Protein AF-A0A2V5TV86-F1 (afdb_monomer_lite)

Secondary structure (DSSP, 8-state):
--HHHHHHHHHHHHHHHHHHHHHHHHHHHHHHHHHTSSPPPHHHHHHHHHHHHHHHHT--HHHHHHHHHHHHHHHHHHHHHHHHHHHHHHHHHHHHHHHHHHHS-HHHHHHHHHHHHHHHHHHHHHSSPPGGGG---TTPPPPP----

Structure (mmCIF, N/CA/C/O backbone):
data_AF-A0A2V5TV86-F1
#
_entry.id   AF-A0A2V5TV86-F1
#
loop_
_atom_site.group_PDB
_atom_site.id
_atom_site.type_symbol
_atom_site.label_atom_id
_atom_site.label_alt_id
_atom_site.label_comp_id
_atom_site.label_asym_id
_atom_site.label_entity_id
_atom_site.label_seq_id
_atom_site.pdbx_PDB_ins_code
_atom_site.Cartn_x
_atom_site.Cartn_y
_atom_site.Cartn_z
_atom_site.occupancy
_atom_site.B_iso_or_equiv
_atom_site.auth_seq_id
_atom_site.auth_comp_id
_atom_site.auth_asym_id
_atom_site.auth_atom_id
_atom_site.pdbx_PDB_model_num
ATOM 1 N N . MET A 1 1 ? 22.898 -23.660 46.085 1.00 46.25 1 MET A N 1
ATOM 2 C CA . MET A 1 1 ? 23.406 -23.164 44.784 1.00 46.25 1 MET A CA 1
ATOM 3 C C . MET A 1 1 ? 23.091 -21.678 44.673 1.00 46.25 1 MET A C 1
ATOM 5 O O . MET A 1 1 ? 22.026 -21.252 45.096 1.00 46.25 1 MET A O 1
ATOM 9 N N . SER A 1 2 ? 24.067 -20.891 44.236 1.00 52.16 2 SER A N 1
ATOM 10 C CA . SER A 1 2 ? 24.188 -19.434 44.374 1.00 52.16 2 SER A CA 1
ATOM 11 C C . SER A 1 2 ? 23.027 -18.624 43.766 1.00 52.16 2 SER A C 1
ATOM 13 O O . SER A 1 2 ? 23.014 -18.313 42.580 1.00 52.16 2 SER A O 1
ATOM 15 N N . HIS A 1 3 ? 22.082 -18.165 44.595 1.00 52.31 3 HIS A N 1
ATOM 16 C CA . HIS A 1 3 ? 21.039 -17.208 44.175 1.00 52.31 3 HIS A CA 1
ATOM 17 C C . HIS A 1 3 ? 21.614 -15.875 43.645 1.00 52.31 3 HIS A C 1
ATOM 19 O O . HIS A 1 3 ? 20.956 -15.176 42.875 1.00 52.31 3 HIS A O 1
ATOM 25 N N . LEU A 1 4 ? 22.871 -15.555 43.983 1.00 56.72 4 LEU A N 1
ATOM 26 C CA . LEU A 1 4 ? 23.577 -14.374 43.481 1.00 56.72 4 LEU A CA 1
ATOM 27 C C . LEU A 1 4 ? 23.961 -14.446 41.990 1.00 56.72 4 LEU A C 1
ATOM 29 O O . LEU A 1 4 ? 24.151 -13.394 41.384 1.00 56.72 4 LEU A O 1
ATOM 33 N N . THR A 1 5 ? 24.084 -15.630 41.379 1.00 71.00 5 THR A N 1
ATOM 34 C CA . THR A 1 5 ? 24.484 -15.750 39.961 1.00 71.00 5 THR A CA 1
ATOM 35 C C . THR A 1 5 ? 23.278 -15.757 39.025 1.00 71.00 5 THR A C 1
ATOM 37 O O . THR A 1 5 ? 23.303 -15.081 38.000 1.00 71.00 5 THR A O 1
ATOM 40 N N . LYS A 1 6 ? 22.179 -16.424 39.402 1.00 70.69 6 LYS A N 1
ATOM 41 C CA . LYS A 1 6 ? 20.956 -16.508 38.582 1.00 70.69 6 LYS A CA 1
ATOM 42 C C . LYS A 1 6 ? 20.279 -15.144 38.393 1.00 70.69 6 LYS A C 1
ATOM 44 O O . LYS A 1 6 ? 19.940 -14.786 37.270 1.00 70.69 6 LYS A O 1
ATOM 49 N N . ASN A 1 7 ? 20.154 -14.351 39.461 1.00 76.44 7 ASN A N 1
ATOM 50 C CA . ASN A 1 7 ? 19.524 -13.028 39.385 1.00 76.44 7 ASN A CA 1
ATOM 51 C C . ASN A 1 7 ? 20.362 -12.041 38.561 1.00 76.44 7 ASN A C 1
ATOM 53 O O . ASN A 1 7 ? 19.810 -11.272 37.781 1.00 76.44 7 ASN A O 1
ATOM 57 N N . LYS A 1 8 ? 21.696 -12.106 38.663 1.00 77.06 8 LYS A N 1
ATOM 58 C CA . LYS A 1 8 ? 22.597 -11.293 37.833 1.00 77.06 8 LYS A CA 1
ATOM 59 C C . LYS A 1 8 ? 22.493 -11.658 36.353 1.00 77.06 8 LYS A C 1
ATOM 61 O O . LYS A 1 8 ? 22.387 -10.764 35.525 1.00 77.06 8 LYS A O 1
ATOM 66 N N . ILE A 1 9 ? 22.452 -12.951 36.020 1.00 85.25 9 ILE A N 1
ATOM 67 C CA . ILE A 1 9 ? 22.293 -13.416 34.631 1.00 85.25 9 ILE A CA 1
ATOM 68 C C . ILE A 1 9 ? 20.966 -12.932 34.032 1.00 85.25 9 ILE A C 1
ATOM 70 O O . ILE A 1 9 ? 20.954 -12.445 32.904 1.00 85.25 9 ILE A O 1
ATOM 74 N N . ILE A 1 10 ? 19.866 -13.003 34.789 1.00 86.69 10 ILE A N 1
ATOM 75 C CA . ILE A 1 10 ? 18.555 -12.506 34.339 1.00 86.69 10 ILE A CA 1
ATOM 76 C C . ILE A 1 10 ? 18.608 -10.996 34.066 1.00 86.69 10 ILE A C 1
ATOM 78 O O . ILE A 1 10 ? 18.094 -10.546 33.045 1.00 86.69 10 ILE A O 1
ATOM 82 N N . VAL A 1 11 ? 19.274 -10.220 34.927 1.00 88.81 11 VAL A N 1
ATOM 83 C CA . VAL A 1 11 ? 19.442 -8.771 34.728 1.00 88.81 11 VAL A CA 1
ATOM 84 C C . VAL A 1 11 ? 20.282 -8.466 33.485 1.00 88.81 11 VAL A C 1
ATOM 86 O O . VAL A 1 11 ? 19.896 -7.605 32.698 1.00 88.81 11 VAL A O 1
ATOM 89 N N . TYR A 1 12 ? 21.385 -9.185 33.253 1.00 88.88 12 TYR A N 1
ATOM 90 C CA . TYR A 1 12 ? 22.205 -8.984 32.053 1.00 88.88 12 TYR A CA 1
ATOM 91 C C . TYR A 1 12 ? 21.463 -9.363 30.766 1.00 88.88 12 TYR A C 1
ATOM 93 O O . TYR A 1 12 ? 21.537 -8.625 29.786 1.00 88.88 12 TYR A O 1
ATOM 101 N N . LEU A 1 13 ? 20.699 -10.459 30.768 1.00 87.69 13 LEU A N 1
ATOM 102 C CA . LEU A 1 13 ? 19.866 -10.843 29.625 1.00 87.69 13 LEU A CA 1
ATOM 103 C C . LEU A 1 13 ? 18.777 -9.805 29.347 1.00 87.69 13 LEU A C 1
ATOM 105 O O . LEU A 1 13 ? 18.601 -9.408 28.198 1.00 87.69 13 LEU A O 1
ATOM 109 N N . ALA A 1 14 ? 18.094 -9.320 30.387 1.00 88.25 14 ALA A N 1
ATOM 110 C CA . ALA A 1 14 ? 17.097 -8.263 30.250 1.00 88.25 14 ALA A CA 1
ATOM 111 C C . ALA A 1 14 ? 17.716 -6.967 29.701 1.00 88.25 14 ALA A C 1
ATOM 113 O O . ALA A 1 14 ? 17.129 -6.333 28.828 1.00 88.25 14 ALA A O 1
ATOM 114 N N . ALA A 1 15 ? 18.920 -6.604 30.150 1.00 88.94 15 ALA A N 1
ATOM 115 C CA . ALA A 1 15 ? 19.633 -5.428 29.663 1.00 88.94 15 ALA A CA 1
ATOM 116 C C . ALA A 1 15 ? 20.028 -5.557 28.182 1.00 88.94 15 ALA A C 1
ATOM 118 O O . ALA A 1 15 ? 19.778 -4.639 27.405 1.00 88.94 15 ALA A O 1
ATOM 119 N N . ILE A 1 16 ? 20.578 -6.702 27.762 1.00 88.50 16 ILE A N 1
ATOM 120 C CA . ILE A 1 16 ? 20.926 -6.953 26.353 1.00 88.50 16 ILE A CA 1
ATOM 121 C C . ILE A 1 16 ? 19.668 -6.944 25.478 1.00 88.50 16 ILE A C 1
ATOM 123 O O . ILE A 1 16 ? 19.686 -6.376 24.389 1.00 88.50 16 ILE A O 1
ATOM 127 N N . PHE A 1 17 ? 18.562 -7.520 25.957 1.00 87.62 17 PHE A N 1
ATOM 128 C CA . PHE A 1 17 ? 17.296 -7.537 25.224 1.00 87.62 17 PHE A CA 1
ATOM 129 C C . PHE A 1 17 ? 16.668 -6.143 25.114 1.00 87.62 17 PHE A C 1
ATOM 131 O O . PHE A 1 17 ? 16.130 -5.797 24.068 1.00 87.62 17 PHE A O 1
ATOM 138 N N . LEU A 1 18 ? 16.776 -5.317 26.159 1.00 89.94 18 LEU A N 1
ATOM 139 C CA . LEU A 1 18 ? 16.334 -3.922 26.129 1.00 89.94 18 LEU A CA 1
ATOM 140 C C . LEU A 1 18 ? 17.163 -3.097 25.146 1.00 89.94 18 LEU A C 1
ATOM 142 O O . LEU A 1 18 ? 16.595 -2.390 24.320 1.00 89.94 18 LEU A O 1
ATOM 146 N N . VAL A 1 19 ? 18.491 -3.219 25.186 1.00 86.56 19 VAL A N 1
ATOM 147 C CA . VAL A 1 19 ? 19.375 -2.503 24.257 1.00 86.56 19 VAL A CA 1
ATOM 148 C C . VAL A 1 19 ? 19.139 -2.980 22.822 1.00 86.56 19 VAL A C 1
ATOM 150 O O . VAL A 1 19 ? 18.874 -2.162 21.946 1.00 86.56 19 VAL A O 1
ATOM 153 N N . GLY A 1 20 ? 19.132 -4.293 22.582 1.00 77.25 20 GLY A N 1
ATOM 154 C CA . GLY A 1 20 ? 18.862 -4.872 21.264 1.00 77.25 20 GLY A CA 1
ATOM 155 C C . GLY A 1 20 ? 17.461 -4.545 20.739 1.00 77.25 20 GLY A C 1
ATOM 156 O O . GLY A 1 20 ? 17.305 -4.243 19.557 1.00 77.25 20 GLY A O 1
ATOM 157 N N . GLY A 1 21 ? 16.449 -4.532 21.610 1.00 81.38 21 GLY A N 1
ATOM 158 C CA . GLY A 1 21 ? 15.076 -4.161 21.275 1.00 81.38 21 GLY A CA 1
ATOM 159 C C . GLY A 1 21 ? 14.934 -2.687 20.904 1.00 81.38 21 GLY A C 1
ATOM 160 O O . GLY A 1 21 ? 14.287 -2.373 19.909 1.00 81.38 21 GLY A O 1
ATOM 161 N N . VAL A 1 22 ? 15.587 -1.780 21.639 1.00 81.19 22 VAL A N 1
ATOM 162 C CA . VAL A 1 22 ? 15.598 -0.343 21.320 1.00 81.19 22 VAL A CA 1
ATOM 163 C C . VAL A 1 22 ? 16.356 -0.085 20.017 1.00 81.19 22 VAL A C 1
ATOM 165 O O . VAL A 1 22 ? 15.843 0.618 19.150 1.00 81.19 22 VAL A O 1
ATOM 168 N N . THR A 1 23 ? 17.527 -0.694 19.817 1.00 77.50 23 THR A N 1
ATOM 169 C CA . THR A 1 23 ? 18.299 -0.545 18.573 1.00 77.50 23 THR A CA 1
ATOM 170 C C . THR A 1 23 ? 17.550 -1.116 17.366 1.00 77.50 23 THR A C 1
ATOM 172 O O . THR A 1 23 ? 17.473 -0.461 16.326 1.00 77.50 23 THR A O 1
ATOM 175 N N . GLY A 1 24 ? 16.937 -2.295 17.506 1.00 68.88 24 GLY A N 1
ATOM 176 C CA . GLY A 1 24 ? 16.114 -2.904 16.461 1.00 68.88 24 GLY A CA 1
ATOM 177 C C . GLY A 1 24 ? 14.861 -2.086 16.138 1.00 68.88 24 GLY A C 1
ATOM 178 O O . GLY A 1 24 ? 14.538 -1.899 14.967 1.00 68.88 24 GLY A O 1
ATOM 179 N N . ALA A 1 25 ? 14.186 -1.537 17.153 1.00 73.12 25 ALA A N 1
ATOM 180 C CA . ALA A 1 25 ? 13.0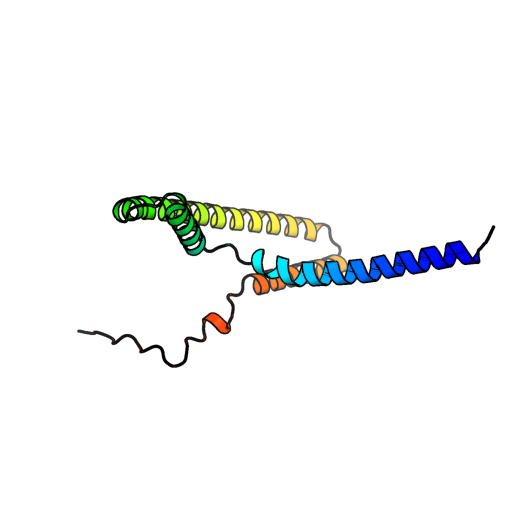11 -0.689 16.965 1.00 73.12 25 ALA A CA 1
ATOM 181 C C . ALA A 1 25 ? 13.359 0.640 16.280 1.00 73.12 25 ALA A C 1
ATOM 183 O O . ALA A 1 25 ? 12.643 1.057 15.374 1.00 73.12 25 ALA A O 1
ATOM 184 N N . VAL A 1 26 ? 14.465 1.286 16.661 1.00 71.50 26 VAL A N 1
ATOM 185 C CA . VAL A 1 26 ? 14.903 2.552 16.053 1.00 71.50 26 VAL A CA 1
ATOM 186 C C . VAL A 1 26 ? 15.280 2.352 14.585 1.00 71.50 26 VAL A C 1
ATOM 188 O O . VAL A 1 26 ? 14.785 3.089 13.737 1.00 71.50 26 VAL A O 1
ATOM 191 N N . LEU A 1 27 ? 16.084 1.334 14.262 1.00 61.31 27 LEU A N 1
ATOM 192 C CA . LEU A 1 27 ? 16.486 1.053 12.877 1.00 61.31 27 LEU A CA 1
ATOM 193 C C . LEU A 1 27 ? 15.314 0.557 12.014 1.00 61.31 27 LEU A C 1
ATOM 195 O O . LEU A 1 27 ? 15.180 0.953 10.856 1.00 61.31 27 LEU A O 1
ATOM 199 N N . GLY A 1 28 ? 14.425 -0.267 12.577 1.00 55.09 28 GLY A N 1
ATOM 200 C CA . GLY A 1 28 ? 13.219 -0.728 11.887 1.00 55.09 28 GLY A CA 1
ATOM 201 C C . GLY A 1 28 ? 12.215 0.398 11.614 1.00 55.09 28 GLY A C 1
ATOM 202 O O . GLY A 1 28 ? 11.583 0.422 10.558 1.00 55.09 28 GLY A O 1
ATOM 203 N N . TRP A 1 29 ? 12.092 1.364 12.530 1.00 58.25 29 TRP A N 1
ATOM 204 C CA . TRP A 1 29 ? 11.156 2.485 12.405 1.00 58.25 29 TRP A CA 1
ATOM 205 C C . TRP A 1 29 ? 11.639 3.581 11.451 1.00 58.25 29 TRP A C 1
ATOM 207 O O . TRP A 1 29 ? 10.805 4.247 10.841 1.00 58.25 29 TRP A O 1
ATOM 217 N N . THR A 1 30 ? 12.949 3.787 11.301 1.00 57.88 30 THR A N 1
ATOM 218 C CA . THR A 1 30 ? 13.490 4.831 10.413 1.00 57.88 30 THR A CA 1
ATOM 219 C C . THR A 1 30 ? 13.639 4.365 8.963 1.00 57.88 30 THR A C 1
ATOM 221 O O . THR A 1 30 ? 13.445 5.175 8.064 1.00 57.88 30 THR A O 1
ATOM 224 N N . GLY A 1 31 ? 13.909 3.077 8.706 1.00 48.97 31 GLY A N 1
ATOM 225 C CA . GLY A 1 31 ? 14.163 2.567 7.348 1.00 48.97 31 GLY A CA 1
ATOM 226 C C . GLY A 1 31 ? 12.956 1.979 6.599 1.00 48.97 31 GLY A C 1
ATOM 227 O O . GLY A 1 31 ? 12.852 2.131 5.384 1.00 48.97 31 GLY A O 1
ATOM 228 N N . ALA A 1 32 ? 12.023 1.307 7.285 1.00 49.34 32 ALA A N 1
ATOM 229 C CA . ALA A 1 32 ? 10.911 0.599 6.621 1.00 49.34 32 ALA A CA 1
ATOM 230 C C . ALA A 1 32 ? 9.656 1.466 6.409 1.00 49.34 32 ALA A C 1
ATOM 232 O O . ALA A 1 32 ? 8.807 1.178 5.567 1.00 49.34 32 ALA A O 1
ATOM 233 N N . LYS A 1 33 ? 9.565 2.542 7.187 1.00 51.19 33 LYS A N 1
ATOM 234 C CA . LYS A 1 33 ? 8.471 3.513 7.255 1.00 51.19 33 LYS A CA 1
ATOM 235 C C . LYS A 1 33 ? 8.280 4.195 5.890 1.00 51.19 33 LYS A C 1
ATOM 237 O O . LYS A 1 33 ? 7.227 4.086 5.284 1.00 51.19 33 LYS A O 1
ATOM 242 N N . GLU A 1 34 ? 9.317 4.780 5.307 1.00 49.62 34 GLU A N 1
ATOM 243 C CA . GLU A 1 34 ? 9.155 5.625 4.113 1.00 49.62 34 GLU A CA 1
ATOM 244 C C . GLU A 1 34 ? 8.979 4.845 2.793 1.00 49.62 34 GLU A C 1
ATOM 246 O O . GLU A 1 34 ? 8.263 5.281 1.891 1.00 49.62 34 GLU A O 1
ATOM 251 N N . ARG A 1 35 ? 9.564 3.644 2.679 1.00 44.75 35 ARG A N 1
ATOM 252 C CA . ARG A 1 35 ? 9.548 2.857 1.429 1.00 44.75 35 ARG A CA 1
ATOM 253 C C . ARG A 1 35 ? 8.256 2.063 1.209 1.00 44.75 35 ARG A C 1
ATOM 255 O O . ARG A 1 35 ? 7.970 1.684 0.077 1.00 44.75 35 ARG A O 1
ATOM 262 N N . TRP A 1 36 ? 7.479 1.803 2.259 1.00 43.28 36 TRP A N 1
ATOM 263 C CA . TRP A 1 36 ? 6.240 1.017 2.177 1.00 43.28 36 TRP A CA 1
ATOM 264 C C . TRP A 1 36 ? 4.975 1.846 1.940 1.00 43.28 36 TRP A C 1
ATOM 266 O O . TRP A 1 36 ? 3.904 1.263 1.773 1.00 43.28 36 TRP A O 1
ATOM 276 N N . TRP A 1 37 ? 5.053 3.179 1.963 1.00 46.84 37 TRP A N 1
ATOM 277 C CA . TRP A 1 37 ? 3.854 4.014 2.148 1.00 46.84 37 TRP A CA 1
ATOM 278 C C . TRP A 1 37 ? 3.454 4.909 0.995 1.00 46.84 37 TRP A C 1
ATOM 280 O O . TRP A 1 37 ? 2.420 5.565 1.084 1.00 46.84 37 TRP A O 1
ATOM 290 N N . HIS A 1 38 ? 4.178 4.849 -0.115 1.00 50.50 38 HIS A N 1
ATOM 291 C CA . HIS A 1 38 ? 3.685 5.388 -1.369 1.00 50.50 38 HIS A CA 1
ATOM 292 C C . HIS A 1 38 ? 3.437 4.230 -2.333 1.00 50.50 38 HIS A C 1
ATOM 294 O O . HIS A 1 38 ? 4.383 3.491 -2.622 1.00 50.50 38 HIS A O 1
ATOM 300 N N . PRO A 1 39 ? 2.194 4.030 -2.825 1.00 55.28 39 PRO A N 1
ATOM 301 C CA . PRO A 1 39 ? 2.007 3.199 -4.001 1.00 55.28 39 PRO A CA 1
ATOM 302 C C . PRO A 1 39 ? 2.887 3.823 -5.089 1.00 55.28 39 PRO A C 1
ATOM 304 O O . PRO A 1 39 ? 2.789 5.031 -5.322 1.00 55.28 39 PRO A O 1
ATOM 307 N N . PRO A 1 40 ? 3.828 3.065 -5.665 1.00 57.62 40 PRO A N 1
ATOM 308 C CA . PRO A 1 40 ? 4.717 3.628 -6.660 1.00 57.62 40 PRO A CA 1
ATOM 309 C C . PRO A 1 40 ? 3.860 4.112 -7.834 1.00 57.62 40 PRO A C 1
ATOM 311 O O . PRO A 1 40 ? 3.072 3.343 -8.382 1.00 57.62 40 PRO A O 1
ATOM 314 N N . ASP A 1 41 ? 3.968 5.398 -8.173 1.00 66.62 41 ASP A N 1
ATOM 315 C CA . ASP A 1 41 ? 3.259 5.974 -9.314 1.00 66.62 41 ASP A CA 1
ATOM 316 C C . ASP A 1 41 ? 3.671 5.200 -10.577 1.00 66.62 41 ASP A C 1
ATOM 318 O O . ASP A 1 41 ? 4.845 4.864 -10.771 1.00 66.62 41 ASP A O 1
ATOM 322 N N . GLY A 1 42 ? 2.697 4.859 -11.425 1.00 64.75 42 GLY A N 1
ATOM 323 C CA . GLY A 1 42 ? 2.915 4.063 -12.633 1.00 64.75 42 GLY A CA 1
ATOM 324 C C . GLY A 1 42 ? 4.003 4.652 -13.538 1.00 64.75 42 GLY A C 1
ATOM 325 O O . GLY A 1 42 ? 4.741 3.897 -14.178 1.00 64.75 42 GLY A O 1
ATOM 326 N N . LYS A 1 43 ? 4.177 5.983 -13.527 1.00 66.75 43 LYS A N 1
ATOM 327 C CA . LYS A 1 43 ? 5.299 6.661 -14.198 1.00 66.75 43 LYS A CA 1
ATOM 328 C C . LYS A 1 43 ? 6.644 6.341 -13.547 1.00 66.75 43 LYS A C 1
ATOM 330 O O . LYS A 1 43 ? 7.580 5.974 -14.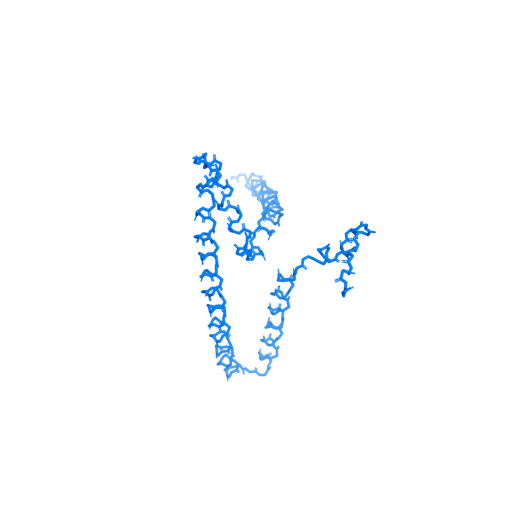249 1.00 66.75 43 LYS A O 1
ATOM 335 N N . THR A 1 44 ? 6.732 6.382 -12.219 1.00 70.69 44 THR A N 1
ATOM 336 C CA . THR A 1 44 ? 7.959 6.048 -11.480 1.00 70.69 44 THR A CA 1
ATOM 337 C C . THR A 1 44 ? 8.343 4.575 -11.645 1.00 70.69 44 THR A C 1
ATOM 339 O O . THR A 1 44 ? 9.528 4.256 -11.736 1.00 70.69 44 THR A O 1
ATOM 342 N N . ILE A 1 45 ? 7.358 3.670 -11.741 1.00 71.94 45 ILE A N 1
ATOM 343 C CA . ILE A 1 45 ? 7.591 2.252 -12.063 1.00 71.94 45 ILE A CA 1
ATOM 344 C C . ILE A 1 45 ? 8.141 2.113 -13.485 1.00 71.94 45 ILE A C 1
ATOM 346 O O . ILE A 1 45 ? 9.135 1.414 -13.679 1.00 71.94 45 ILE A O 1
ATOM 350 N N . CYS A 1 46 ? 7.529 2.779 -14.471 1.00 76.75 46 CYS A N 1
ATOM 351 C CA . CYS A 1 46 ? 8.014 2.766 -15.853 1.00 76.75 46 CYS A CA 1
ATOM 352 C C . CYS A 1 46 ? 9.446 3.274 -15.958 1.00 76.75 46 CYS A C 1
ATOM 354 O O . CYS A 1 46 ? 10.272 2.623 -16.590 1.00 76.75 46 CYS A O 1
ATOM 356 N N . ASP A 1 47 ? 9.747 4.405 -15.323 1.00 80.00 47 ASP A N 1
ATOM 357 C CA . ASP A 1 47 ? 11.075 5.007 -15.364 1.00 80.00 47 ASP A CA 1
ATOM 358 C C . ASP A 1 47 ? 12.120 4.110 -14.697 1.00 80.00 47 ASP A C 1
ATOM 360 O O . ASP A 1 47 ? 13.207 3.924 -15.246 1.00 80.00 47 ASP A O 1
ATOM 364 N N . HIS A 1 48 ? 11.784 3.485 -13.565 1.00 83.38 48 HIS A N 1
ATOM 365 C CA . HIS A 1 48 ? 12.683 2.560 -12.880 1.00 83.38 48 HIS A CA 1
ATOM 366 C C . HIS A 1 48 ? 12.944 1.291 -13.702 1.00 83.38 48 HIS A C 1
ATOM 368 O O . HIS A 1 48 ? 14.090 0.864 -13.847 1.00 83.38 48 HIS A O 1
ATOM 374 N N . VAL A 1 49 ? 11.894 0.705 -14.286 1.00 84.69 49 VAL A N 1
ATOM 375 C CA . VAL A 1 49 ? 12.013 -0.479 -15.149 1.00 84.69 49 VAL A CA 1
ATOM 376 C C . VAL A 1 49 ? 12.787 -0.140 -16.421 1.00 84.69 49 VAL A C 1
ATOM 378 O O . VAL A 1 49 ? 13.687 -0.889 -16.791 1.00 84.69 49 VAL A O 1
ATOM 381 N N . ARG A 1 50 ? 12.507 1.004 -17.058 1.00 84.62 50 ARG A N 1
ATOM 382 C CA . ARG A 1 50 ? 13.245 1.476 -18.236 1.00 84.62 50 ARG A CA 1
ATOM 383 C C . ARG A 1 50 ? 14.719 1.667 -17.917 1.00 84.62 50 ARG A C 1
ATOM 385 O O . ARG A 1 50 ? 15.554 1.152 -18.650 1.00 84.62 50 ARG A O 1
ATOM 392 N N . HIS A 1 51 ? 15.033 2.376 -16.831 1.00 85.62 51 HIS A N 1
ATOM 393 C CA . HIS A 1 51 ? 16.411 2.624 -16.415 1.00 85.62 51 HIS A CA 1
ATOM 394 C C . HIS A 1 51 ? 17.161 1.310 -16.203 1.00 85.62 51 HIS A C 1
ATOM 396 O O . HIS A 1 51 ? 18.267 1.147 -16.704 1.00 85.62 51 HIS A O 1
ATOM 402 N N . ARG A 1 52 ? 16.536 0.351 -15.513 1.00 87.75 52 ARG A N 1
ATOM 403 C CA . ARG A 1 52 ? 17.119 -0.968 -15.271 1.00 87.75 52 ARG A CA 1
ATOM 404 C C . ARG A 1 52 ? 17.365 -1.744 -16.566 1.00 87.75 52 ARG A C 1
ATOM 406 O O . ARG A 1 52 ? 18.456 -2.270 -16.758 1.00 87.75 52 ARG A O 1
ATOM 413 N N . LEU A 1 53 ? 16.382 -1.789 -17.467 1.00 87.88 53 LEU A N 1
ATOM 414 C CA . LEU A 1 53 ? 16.527 -2.451 -18.767 1.00 87.88 53 LEU A CA 1
ATOM 415 C C . LEU A 1 53 ? 17.631 -1.799 -19.603 1.00 87.88 53 LEU A C 1
ATOM 417 O O . LEU A 1 53 ? 18.430 -2.495 -20.219 1.00 87.88 53 LEU A O 1
ATOM 421 N N . GLN A 1 54 ? 17.708 -0.470 -19.592 1.00 85.69 54 GLN A N 1
ATOM 422 C CA . GLN A 1 54 ? 18.728 0.267 -20.324 1.00 85.69 54 GLN A CA 1
ATOM 423 C C . GLN A 1 54 ? 20.132 0.010 -19.764 1.00 85.69 54 GLN A C 1
ATOM 425 O O . GLN A 1 54 ? 21.049 -0.212 -20.551 1.00 85.69 54 GLN A O 1
ATOM 430 N N . SER A 1 55 ? 20.294 -0.006 -18.436 1.00 87.06 55 SER A N 1
ATOM 431 C CA . SER A 1 55 ? 21.591 -0.226 -17.786 1.00 87.06 55 SER A CA 1
ATOM 432 C C . SER A 1 55 ? 22.065 -1.677 -17.843 1.00 87.06 55 SER A C 1
ATOM 434 O O . SER A 1 55 ? 23.257 -1.916 -17.987 1.00 87.06 55 SER A O 1
ATOM 436 N N . GLU A 1 56 ? 21.160 -2.651 -17.715 1.00 91.31 56 GLU A N 1
ATOM 437 C CA . GLU A 1 56 ? 21.530 -4.074 -17.688 1.00 91.31 56 GLU A CA 1
ATOM 438 C C . GLU A 1 56 ? 21.690 -4.666 -19.096 1.00 91.31 56 GLU A C 1
ATOM 440 O O . GLU A 1 56 ? 22.510 -5.560 -19.291 1.00 91.31 56 GLU A O 1
ATOM 445 N N . LEU A 1 57 ? 20.938 -4.170 -20.086 1.00 91.56 57 LEU A N 1
ATOM 446 C CA . LEU A 1 57 ? 20.932 -4.724 -21.448 1.00 91.56 57 LEU A CA 1
ATOM 447 C C . LEU A 1 57 ? 21.670 -3.851 -22.471 1.00 91.56 57 LEU A C 1
ATOM 449 O O . LEU A 1 57 ? 21.733 -4.227 -23.639 1.00 91.56 57 LEU A O 1
ATOM 453 N N . ASN A 1 58 ? 22.214 -2.700 -22.057 1.00 89.94 58 ASN A N 1
ATOM 454 C CA . ASN A 1 58 ? 22.873 -1.727 -22.939 1.00 89.94 58 ASN A CA 1
ATOM 455 C C . ASN A 1 58 ? 22.017 -1.373 -24.168 1.00 89.94 58 ASN A C 1
ATOM 457 O O . ASN A 1 58 ? 22.473 -1.426 -25.312 1.00 89.94 58 ASN A O 1
ATOM 461 N N . LEU A 1 59 ? 20.744 -1.045 -23.929 1.00 88.81 59 LEU A N 1
ATOM 462 C CA . LEU A 1 59 ? 19.780 -0.791 -24.999 1.00 88.81 59 LEU A CA 1
ATOM 463 C C . LEU A 1 59 ? 20.185 0.416 -25.852 1.00 88.81 59 LEU A C 1
ATOM 465 O O . LEU A 1 59 ? 20.467 1.500 -25.335 1.00 88.81 59 LEU A O 1
ATOM 469 N N . ARG A 1 60 ? 20.133 0.246 -27.176 1.00 91.69 60 ARG A N 1
ATOM 470 C CA . ARG A 1 60 ? 20.326 1.338 -28.136 1.00 91.69 60 ARG A CA 1
ATOM 471 C C . ARG A 1 60 ? 19.126 2.301 -28.132 1.00 91.69 60 ARG A C 1
ATOM 473 O O . ARG A 1 60 ? 18.011 1.897 -27.791 1.00 91.69 60 ARG A O 1
ATOM 480 N N . PRO A 1 61 ? 19.310 3.572 -28.541 1.00 87.19 61 PRO A N 1
ATOM 481 C CA . PRO A 1 61 ? 18.245 4.579 -28.494 1.00 87.19 61 PRO A CA 1
ATOM 482 C C . PRO A 1 61 ? 16.975 4.214 -29.274 1.00 87.19 61 PRO A C 1
ATOM 484 O O . PRO A 1 61 ? 15.876 4.578 -28.867 1.00 87.19 61 PRO A O 1
ATOM 487 N N . ASP A 1 62 ? 17.107 3.498 -30.385 1.00 90.81 62 ASP A N 1
ATOM 488 C CA . ASP A 1 62 ? 15.989 2.969 -31.169 1.00 90.81 62 ASP A CA 1
ATOM 489 C C . ASP A 1 62 ? 15.233 1.861 -30.421 1.00 90.81 62 ASP A C 1
ATOM 491 O O . ASP A 1 62 ? 14.010 1.887 -30.378 1.00 90.81 62 ASP A O 1
ATOM 495 N N . GLN A 1 63 ? 15.934 0.954 -29.736 1.00 90.88 63 GLN A N 1
ATOM 496 C CA . GLN A 1 63 ? 15.301 -0.091 -28.922 1.00 90.88 63 GLN A CA 1
ATOM 497 C C . GLN A 1 63 ? 14.530 0.506 -27.740 1.00 90.88 63 GLN A C 1
ATOM 499 O O . GLN A 1 63 ? 13.438 0.048 -27.410 1.00 90.88 63 GLN A O 1
ATOM 504 N N . VAL A 1 64 ? 15.058 1.567 -27.122 1.00 88.44 64 VAL A N 1
ATOM 505 C CA . VAL A 1 64 ? 14.353 2.293 -26.055 1.00 88.44 64 VAL A CA 1
ATOM 506 C C . VAL A 1 64 ? 13.064 2.937 -26.581 1.00 88.44 64 VAL A C 1
ATOM 508 O O . VAL A 1 64 ? 12.047 2.903 -25.887 1.00 88.44 64 VAL A O 1
ATOM 511 N N . ARG A 1 65 ? 13.069 3.482 -27.808 1.00 90.00 65 ARG A N 1
ATOM 512 C CA . ARG A 1 65 ? 11.864 4.059 -28.434 1.00 90.00 65 ARG A CA 1
ATOM 513 C C . ARG A 1 65 ? 10.757 3.023 -28.627 1.00 90.00 65 ARG A C 1
ATOM 515 O O . ARG A 1 65 ? 9.605 3.354 -28.375 1.00 90.00 65 ARG A O 1
ATOM 522 N N . GLU A 1 66 ? 11.110 1.791 -28.984 1.00 92.56 66 GLU A N 1
ATOM 523 C CA . GLU A 1 66 ? 10.151 0.687 -29.141 1.00 92.56 66 GLU A CA 1
ATOM 524 C C . GLU A 1 66 ? 9.649 0.132 -27.795 1.00 92.56 66 GLU A C 1
ATOM 526 O O . GLU A 1 66 ? 8.487 -0.248 -27.657 1.00 92.56 66 GLU A O 1
ATOM 531 N N . ILE A 1 67 ? 10.499 0.107 -26.763 1.00 90.50 67 ILE A N 1
ATOM 532 C CA . ILE A 1 67 ? 10.156 -0.448 -25.440 1.00 90.50 67 ILE A CA 1
ATOM 533 C C . ILE A 1 67 ? 9.282 0.508 -24.618 1.00 90.50 67 ILE A C 1
ATOM 535 O O . ILE A 1 67 ? 8.409 0.058 -23.873 1.00 90.50 67 ILE A O 1
ATOM 539 N N . ASN A 1 68 ? 9.479 1.822 -24.750 1.00 88.31 68 ASN A N 1
ATOM 540 C CA . ASN A 1 68 ? 8.713 2.833 -24.016 1.00 88.31 68 ASN A CA 1
ATOM 541 C C . ASN A 1 68 ? 7.183 2.648 -24.097 1.00 88.31 68 ASN A C 1
ATOM 543 O O . ASN A 1 68 ? 6.564 2.549 -23.035 1.00 88.31 68 ASN A O 1
ATOM 547 N N . PRO A 1 69 ? 6.548 2.535 -25.283 1.00 92.31 69 PRO A N 1
ATOM 548 C CA . PRO A 1 69 ? 5.098 2.348 -25.362 1.00 92.31 69 PRO A CA 1
ATOM 549 C C . PRO A 1 69 ? 4.624 1.032 -24.720 1.00 92.31 69 PRO A C 1
ATOM 551 O O . PRO A 1 69 ? 3.513 0.976 -24.191 1.00 92.31 69 PRO A O 1
ATOM 554 N N . ILE A 1 70 ? 5.459 -0.015 -24.702 1.00 91.88 70 ILE A N 1
ATOM 555 C CA . ILE A 1 70 ? 5.152 -1.290 -24.030 1.00 91.88 70 ILE A CA 1
ATOM 556 C C . ILE A 1 70 ? 5.101 -1.090 -22.511 1.00 91.88 70 ILE A C 1
ATOM 558 O O . ILE A 1 70 ? 4.165 -1.550 -21.851 1.00 91.88 70 ILE A O 1
ATOM 562 N N . LEU A 1 71 ? 6.084 -0.378 -21.951 1.00 89.56 71 LEU A N 1
ATOM 563 C CA . LEU A 1 71 ? 6.128 -0.068 -20.521 1.00 89.56 71 LEU A CA 1
ATOM 564 C C . LEU A 1 71 ? 4.974 0.852 -20.109 1.00 89.56 71 LEU A C 1
ATOM 566 O O . LEU A 1 71 ? 4.312 0.582 -19.108 1.00 89.56 71 LEU A O 1
ATOM 570 N N . GLU A 1 72 ? 4.674 1.881 -20.903 1.00 88.56 72 GLU A N 1
ATOM 571 C CA . GLU A 1 72 ? 3.550 2.785 -20.642 1.00 88.56 72 GLU A CA 1
ATOM 572 C C . GLU A 1 72 ? 2.208 2.052 -20.640 1.00 88.56 72 GLU A C 1
ATOM 574 O O . GLU A 1 72 ? 1.381 2.269 -19.749 1.00 88.56 72 GLU A O 1
ATOM 579 N N . LYS A 1 73 ? 1.986 1.160 -21.613 1.00 90.88 73 LYS A N 1
ATOM 580 C CA . LYS A 1 73 ? 0.784 0.322 -21.657 1.00 90.88 73 LYS A CA 1
ATOM 581 C C . LYS A 1 73 ? 0.683 -0.549 -20.405 1.00 90.88 73 LYS A C 1
ATOM 583 O O . LYS A 1 73 ? -0.358 -0.553 -19.752 1.00 90.88 73 LYS A O 1
ATOM 588 N N . ARG A 1 74 ? 1.779 -1.213 -20.028 1.00 88.25 74 ARG A N 1
ATOM 589 C CA . ARG A 1 74 ? 1.852 -2.036 -18.814 1.00 88.25 74 ARG A CA 1
ATOM 590 C C . ARG A 1 74 ? 1.500 -1.236 -17.557 1.00 88.25 74 ARG A C 1
ATOM 592 O O . ARG A 1 74 ? 0.740 -1.727 -16.727 1.00 88.25 74 ARG A O 1
ATOM 599 N N . ALA A 1 75 ? 2.026 -0.021 -17.396 1.00 85.56 75 ALA A N 1
ATOM 600 C CA . ALA A 1 75 ? 1.699 0.799 -16.230 1.00 85.56 75 ALA A CA 1
ATOM 601 C C . ALA A 1 75 ? 0.228 1.214 -16.195 1.00 85.56 75 ALA A C 1
ATOM 603 O O . ALA A 1 75 ? -0.380 1.152 -15.130 1.00 85.56 75 ALA A O 1
ATOM 604 N N . LYS A 1 76 ? -0.365 1.568 -17.341 1.00 88.06 76 LYS A N 1
ATOM 605 C CA . LYS A 1 76 ? -1.803 1.875 -17.424 1.00 88.06 76 LYS A CA 1
ATOM 606 C C . LYS A 1 76 ? -2.669 0.674 -17.041 1.00 88.06 76 LYS A C 1
ATOM 608 O O . LYS A 1 76 ? -3.648 0.833 -16.321 1.00 88.06 76 LYS A O 1
ATOM 613 N N . GLU A 1 77 ? -2.308 -0.524 -17.494 1.00 89.06 77 GLU A N 1
ATOM 614 C CA . GLU A 1 77 ? 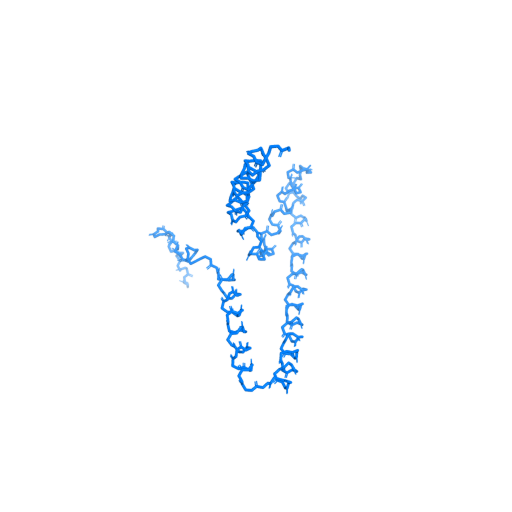-3.023 -1.756 -17.137 1.00 89.06 77 GLU A CA 1
ATOM 615 C C . GLU A 1 77 ? -2.925 -2.053 -15.634 1.00 89.06 77 GLU A C 1
ATOM 617 O O . GLU A 1 77 ? -3.927 -2.384 -14.998 1.00 89.06 77 GLU A O 1
ATOM 622 N N . MET A 1 78 ? -1.740 -1.874 -15.045 1.00 86.00 78 MET A N 1
ATOM 623 C CA . MET A 1 78 ? -1.534 -2.034 -13.603 1.00 86.00 78 MET A CA 1
ATOM 624 C C . MET A 1 78 ? -2.339 -1.019 -12.791 1.00 86.00 78 MET A C 1
ATOM 626 O O . MET A 1 78 ? -2.982 -1.403 -11.816 1.00 86.00 78 MET A O 1
ATOM 630 N N . ASP A 1 79 ? -2.348 0.246 -13.208 1.00 84.06 79 ASP A N 1
ATOM 631 C CA . ASP A 1 79 ? -3.105 1.310 -12.547 1.00 84.06 79 ASP A CA 1
ATOM 632 C C . ASP A 1 79 ? -4.622 1.065 -12.612 1.00 84.06 79 ASP A C 1
ATOM 634 O O . ASP A 1 79 ? -5.335 1.211 -11.615 1.00 84.06 79 ASP A O 1
ATOM 638 N N . ALA A 1 80 ? -5.119 0.580 -13.753 1.00 88.00 80 ALA A N 1
ATOM 639 C CA . ALA A 1 80 ? -6.518 0.197 -13.912 1.00 88.00 80 ALA A CA 1
ATOM 640 C C . ALA A 1 80 ? -6.915 -0.959 -12.972 1.00 88.00 80 ALA A C 1
ATOM 642 O O . ALA A 1 80 ? -7.951 -0.885 -12.302 1.00 88.00 80 ALA A O 1
ATOM 643 N N . ILE A 1 81 ? -6.086 -2.008 -12.876 1.00 89.44 81 ILE A N 1
ATOM 644 C CA . ILE A 1 81 ? -6.306 -3.132 -11.949 1.00 89.44 81 ILE A CA 1
ATOM 645 C C . ILE A 1 81 ? -6.259 -2.653 -10.498 1.00 89.44 81 ILE A C 1
ATOM 647 O O . ILE A 1 81 ? -7.111 -3.040 -9.695 1.00 89.44 81 ILE A O 1
ATOM 651 N N . HIS A 1 82 ? -5.291 -1.802 -10.159 1.00 84.69 82 HIS A N 1
ATOM 652 C CA . HIS A 1 82 ? -5.140 -1.264 -8.814 1.00 84.69 82 HIS A CA 1
ATOM 653 C C . HIS A 1 82 ? -6.368 -0.444 -8.403 1.00 84.69 82 HIS A C 1
ATOM 655 O O . HIS A 1 82 ? -6.978 -0.717 -7.370 1.00 84.69 82 HIS A O 1
ATOM 661 N N . SER A 1 83 ? -6.791 0.486 -9.262 1.00 83.88 83 SER A N 1
ATOM 662 C CA . SER A 1 83 ? -7.968 1.334 -9.051 1.00 83.88 83 SER A CA 1
ATOM 663 C C . SER A 1 83 ? -9.249 0.522 -8.873 1.00 83.88 83 SER A C 1
ATOM 665 O O . SER A 1 83 ? -10.071 0.831 -8.010 1.00 83.88 83 SER A O 1
ATOM 667 N N . ARG A 1 84 ? -9.432 -0.531 -9.677 1.00 89.88 84 ARG A N 1
ATOM 668 C CA . ARG A 1 84 ? -10.580 -1.434 -9.554 1.00 89.88 84 ARG A CA 1
ATOM 669 C C . ARG A 1 84 ? -10.543 -2.205 -8.235 1.00 89.88 84 ARG A C 1
ATOM 671 O O . ARG A 1 84 ? -11.525 -2.194 -7.500 1.00 89.88 84 ARG A O 1
ATOM 678 N N . THR A 1 85 ? -9.405 -2.818 -7.923 1.00 87.4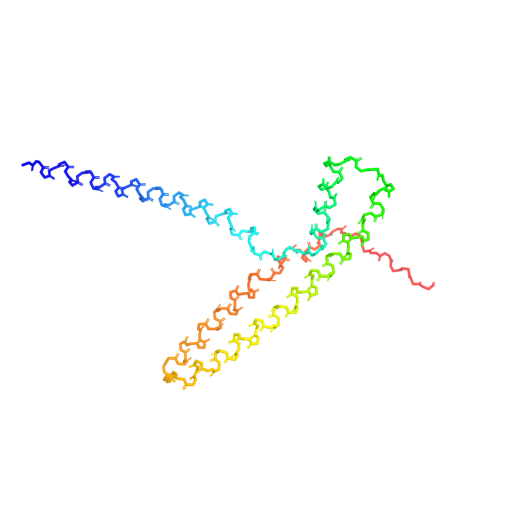4 85 THR A N 1
ATOM 679 C CA . THR A 1 85 ? -9.218 -3.617 -6.705 1.00 87.44 85 THR A CA 1
ATOM 680 C C . THR A 1 85 ? -9.445 -2.783 -5.442 1.00 87.44 85 THR A C 1
ATOM 682 O O . THR A 1 85 ? -10.094 -3.253 -4.513 1.00 87.44 85 THR A O 1
ATOM 685 N N . ILE A 1 86 ? -8.971 -1.529 -5.404 1.00 85.69 86 ILE A N 1
ATOM 686 C CA . ILE A 1 86 ? -9.214 -0.628 -4.265 1.00 85.69 86 ILE A CA 1
ATOM 687 C C . ILE A 1 86 ? -10.713 -0.425 -4.035 1.00 85.69 86 ILE A C 1
ATOM 689 O O . ILE A 1 86 ? -11.169 -0.555 -2.901 1.00 85.69 86 ILE A O 1
ATOM 693 N N . LYS A 1 87 ? -11.485 -0.157 -5.093 1.00 87.50 87 LYS A N 1
ATOM 694 C CA . LYS A 1 87 ? -12.938 0.041 -4.979 1.00 87.50 87 LYS A CA 1
ATOM 695 C C . LYS A 1 87 ? -13.646 -1.207 -4.456 1.00 87.50 87 LYS A C 1
ATOM 697 O O . LYS A 1 87 ? -14.488 -1.100 -3.570 1.00 87.50 87 LYS A O 1
ATOM 702 N N . GLU A 1 88 ? -13.274 -2.379 -4.966 1.00 92.19 88 GLU A N 1
ATOM 703 C CA . GLU A 1 88 ? -13.832 -3.658 -4.510 1.00 92.19 88 GLU A CA 1
ATOM 704 C C . GLU A 1 88 ? -13.517 -3.903 -3.022 1.00 92.19 88 GLU A C 1
ATOM 706 O O . GLU A 1 88 ? -14.398 -4.274 -2.245 1.00 92.19 88 GLU A O 1
ATOM 711 N N . ILE A 1 89 ? -12.287 -3.616 -2.584 1.00 90.19 89 ILE A N 1
ATOM 712 C CA . ILE A 1 89 ? -11.897 -3.711 -1.170 1.00 90.19 89 ILE A CA 1
ATOM 713 C C . ILE A 1 89 ? -12.702 -2.732 -0.304 1.00 90.19 89 ILE A C 1
ATOM 715 O O . ILE A 1 89 ? -13.185 -3.117 0.761 1.00 90.19 89 ILE A O 1
ATOM 719 N N . GLU A 1 90 ? -12.867 -1.478 -0.732 1.00 88.44 90 GLU A N 1
ATOM 720 C CA . GLU A 1 90 ? -13.649 -0.477 0.005 1.00 88.44 90 GLU A CA 1
ATOM 721 C C . GLU A 1 90 ? -15.105 -0.910 0.207 1.00 88.44 90 GLU A C 1
ATOM 723 O O . GLU A 1 90 ? -15.673 -0.697 1.282 1.00 88.44 90 GLU A O 1
ATOM 728 N N . GLU A 1 91 ? -15.709 -1.536 -0.800 1.00 94.00 91 GLU A N 1
ATOM 729 C CA . GLU A 1 91 ? -17.072 -2.058 -0.732 1.00 94.00 91 GLU A CA 1
ATOM 730 C C . GLU A 1 91 ? -17.189 -3.257 0.223 1.00 94.00 91 GLU A C 1
ATOM 732 O O . GLU A 1 91 ? -18.091 -3.304 1.069 1.00 94.00 91 GLU A O 1
ATOM 737 N N . ILE A 1 92 ? -16.232 -4.189 0.170 1.00 95.38 92 ILE A N 1
ATOM 738 C CA . ILE A 1 92 ? -16.152 -5.324 1.103 1.00 95.38 92 ILE A CA 1
ATOM 739 C C . ILE A 1 92 ? -16.013 -4.830 2.547 1.00 95.38 92 ILE A C 1
ATOM 741 O O . ILE A 1 92 ? -16.708 -5.314 3.444 1.00 95.38 92 ILE A O 1
ATOM 745 N N . VAL A 1 93 ? -15.141 -3.849 2.788 1.00 92.12 93 VAL A N 1
ATOM 746 C CA . VAL A 1 93 ? -14.947 -3.271 4.124 1.00 92.12 93 VAL A CA 1
ATOM 747 C C . VAL A 1 93 ? -16.223 -2.579 4.598 1.00 92.12 93 VAL A C 1
ATOM 749 O O . VAL A 1 93 ? -16.665 -2.818 5.720 1.00 92.12 93 VAL A O 1
ATOM 752 N N . ARG A 1 94 ? -16.860 -1.768 3.747 1.00 92.00 94 ARG A N 1
ATOM 753 C CA . ARG A 1 94 ? -18.096 -1.049 4.086 1.00 92.00 94 ARG A CA 1
ATOM 754 C C . ARG A 1 94 ? -19.228 -1.999 4.463 1.00 92.00 94 ARG A C 1
ATOM 756 O O . ARG A 1 94 ? -19.803 -1.865 5.540 1.00 92.00 94 ARG A O 1
ATOM 763 N N . SER A 1 95 ? -19.500 -2.987 3.616 1.00 96.12 95 SER A N 1
ATOM 764 C CA . SER A 1 95 ? -20.551 -3.980 3.865 1.00 96.12 95 SER A CA 1
ATOM 765 C C . SER A 1 95 ? -20.278 -4.812 5.122 1.00 96.12 95 SER A C 1
ATOM 767 O O . SER A 1 95 ? -21.195 -5.115 5.890 1.00 96.12 95 SER A O 1
ATOM 769 N N . SER A 1 96 ? -19.013 -5.146 5.384 1.00 95.19 96 SER A N 1
ATOM 770 C CA . SER A 1 96 ? -18.609 -5.839 6.610 1.00 95.19 96 SER A CA 1
ATOM 771 C C . SER A 1 96 ? -18.845 -4.972 7.847 1.00 95.19 96 SER A C 1
ATOM 773 O O . SER A 1 96 ? -19.430 -5.445 8.820 1.00 95.19 96 SER A O 1
ATOM 775 N N . ASN A 1 97 ? -18.476 -3.692 7.794 1.00 94.94 97 ASN A N 1
ATOM 776 C CA . ASN A 1 97 ? -18.690 -2.744 8.886 1.00 94.94 97 ASN A CA 1
ATOM 777 C C . ASN A 1 97 ? -20.181 -2.556 9.200 1.00 94.94 97 ASN A C 1
ATOM 779 O O . ASN A 1 97 ? -20.563 -2.573 10.368 1.00 94.94 97 ASN A O 1
ATOM 783 N N . GLU A 1 98 ? -21.043 -2.458 8.186 1.00 95.25 98 GLU A N 1
ATOM 784 C CA . GLU A 1 98 ? -22.498 -2.374 8.380 1.00 95.25 98 GLU A CA 1
ATOM 785 C C . GLU A 1 98 ? -23.063 -3.605 9.098 1.00 95.25 98 GLU A C 1
ATOM 787 O O . GLU A 1 98 ? -23.955 -3.494 9.941 1.00 95.25 98 GLU A O 1
ATOM 792 N N . ARG A 1 99 ? -22.542 -4.797 8.786 1.00 96.62 99 ARG A N 1
ATOM 793 C CA . ARG A 1 99 ? -22.929 -6.042 9.463 1.00 96.62 99 ARG A CA 1
ATOM 794 C C . ARG A 1 99 ? -22.416 -6.090 10.898 1.00 96.62 99 ARG A C 1
ATOM 796 O O . ARG A 1 99 ? -23.157 -6.529 11.773 1.00 96.62 99 ARG A O 1
ATOM 803 N N . ILE A 1 100 ? -21.194 -5.617 11.142 1.00 96.06 100 ILE A N 1
ATOM 804 C CA . ILE A 1 100 ? -20.614 -5.522 12.486 1.00 96.06 100 ILE A CA 1
ATOM 805 C C . ILE A 1 100 ? -21.471 -4.600 13.356 1.00 96.06 100 ILE A C 1
ATOM 807 O O . ILE A 1 100 ? -21.918 -5.017 14.417 1.00 96.06 100 ILE A O 1
ATOM 811 N N . VAL A 1 101 ? -21.797 -3.390 12.891 1.00 95.94 101 VAL A N 1
ATOM 812 C CA . VAL A 1 101 ? -22.585 -2.414 13.668 1.00 95.94 101 VAL A CA 1
ATOM 813 C C . VAL A 1 101 ? -23.928 -2.988 14.139 1.00 95.94 101 VAL A C 1
ATOM 815 O O . VAL A 1 101 ? -24.370 -2.679 15.245 1.00 95.94 101 VAL A O 1
ATOM 818 N N . LYS A 1 102 ? -24.562 -3.872 13.357 1.00 96.38 102 LYS A N 1
ATOM 819 C CA . LYS A 1 102 ? -25.845 -4.500 13.720 1.00 96.38 102 LYS A CA 1
ATOM 820 C C . LYS A 1 102 ? -25.770 -5.390 14.963 1.00 96.38 102 LYS A C 1
ATOM 822 O O . LYS A 1 102 ? -26.778 -5.495 15.654 1.00 96.38 102 LYS A O 1
ATOM 827 N N . VAL A 1 103 ? -24.619 -5.997 15.255 1.00 97.25 103 VAL A N 1
ATOM 828 C CA . VAL A 1 103 ? -24.445 -6.899 16.412 1.00 97.25 103 VAL A CA 1
ATOM 829 C C . VAL A 1 103 ? -23.856 -6.207 17.644 1.00 97.25 103 VAL A C 1
ATOM 831 O O . VAL A 1 103 ? -23.747 -6.833 18.693 1.00 97.25 103 VAL A O 1
ATOM 834 N N . LEU A 1 104 ? -23.480 -4.931 17.526 1.00 97.31 104 LEU A N 1
ATOM 835 C CA . LEU A 1 104 ? -22.894 -4.152 18.616 1.00 97.31 104 LEU A CA 1
ATOM 836 C C . LEU A 1 104 ? -23.962 -3.440 19.451 1.00 97.31 104 LEU A C 1
ATOM 838 O O . LEU A 1 104 ? -24.935 -2.901 18.905 1.00 97.31 104 LEU A O 1
ATOM 842 N N . ASP A 1 105 ? -23.718 -3.359 20.760 1.00 97.38 105 ASP A N 1
ATOM 843 C CA . ASP A 1 105 ? -24.448 -2.466 21.664 1.00 97.38 105 ASP A CA 1
ATOM 844 C C . ASP A 1 105 ? -24.073 -0.984 21.442 1.00 97.38 105 ASP A C 1
ATOM 846 O O . ASP A 1 105 ? -23.162 -0.651 20.680 1.00 97.38 105 ASP A O 1
ATOM 850 N N . SER A 1 106 ? -24.788 -0.059 22.087 1.00 93.94 106 SER A N 1
ATOM 851 C CA . SER A 1 106 ? -24.594 1.383 21.880 1.00 93.94 106 SER A CA 1
ATOM 852 C C . SER A 1 106 ? -23.197 1.879 22.273 1.00 93.94 106 SER A C 1
ATOM 854 O O . SER A 1 106 ? -22.625 2.706 21.559 1.00 93.94 106 SER A O 1
ATOM 856 N N . ALA A 1 107 ? -22.614 1.365 23.358 1.00 95.12 107 ALA A N 1
ATOM 857 C CA . ALA A 1 107 ? -21.279 1.757 23.803 1.00 95.12 107 ALA A CA 1
ATOM 858 C C . ALA A 1 107 ? -20.198 1.229 22.844 1.00 95.12 107 ALA A C 1
ATOM 860 O O . ALA A 1 107 ? -19.253 1.943 22.497 1.00 95.12 107 ALA A O 1
ATOM 861 N N . GLN A 1 108 ? -20.363 -0.002 22.361 1.00 96.31 108 GLN A N 1
ATOM 862 C CA . GLN A 1 108 ? -19.480 -0.621 21.379 1.00 96.31 108 GLN A CA 1
ATOM 863 C C . GLN A 1 108 ? -19.541 0.081 20.018 1.00 96.31 108 GLN A C 1
ATOM 865 O O . GLN A 1 108 ? -18.497 0.261 19.392 1.00 96.31 108 GLN A O 1
ATOM 870 N N . ARG A 1 109 ? -20.726 0.524 19.572 1.00 95.12 109 ARG A N 1
ATOM 871 C CA . ARG A 1 109 ? -20.891 1.284 18.319 1.00 95.12 109 ARG A CA 1
ATOM 872 C C . ARG A 1 109 ? -20.108 2.589 18.330 1.00 95.12 109 ARG A C 1
ATOM 874 O O . ARG A 1 109 ? -19.340 2.827 17.404 1.00 95.12 109 ARG A O 1
ATOM 881 N N . MET A 1 110 ? -20.223 3.376 19.402 1.00 94.06 110 MET A N 1
ATOM 882 C CA . MET A 1 110 ? -19.465 4.628 19.531 1.00 94.06 110 MET A CA 1
ATOM 883 C C . MET A 1 110 ? -17.953 4.384 19.456 1.00 94.06 110 MET A C 1
ATOM 885 O O . MET A 1 110 ? -17.232 5.096 18.757 1.00 94.06 110 MET A O 1
ATOM 889 N N . LYS A 1 111 ? -17.462 3.331 20.124 1.00 95.94 111 LYS A N 1
ATOM 890 C CA . LYS A 1 111 ? -16.045 2.952 20.059 1.00 95.94 111 LYS A CA 1
ATOM 891 C C . LYS A 1 111 ? -15.633 2.484 18.659 1.00 95.94 111 LYS A C 1
ATOM 893 O O . LYS A 1 111 ? -14.531 2.791 18.211 1.00 95.94 111 LYS A O 1
ATOM 898 N N . PHE A 1 112 ? -16.497 1.745 17.966 1.00 95.19 112 PHE A N 1
ATOM 899 C CA . PHE A 1 112 ? -16.248 1.276 16.604 1.00 95.19 112 PHE A CA 1
ATOM 900 C C . PHE A 1 112 ? -16.151 2.430 15.600 1.00 95.19 112 PHE A C 1
ATOM 902 O O . PHE A 1 112 ? -15.215 2.470 14.803 1.00 95.19 112 PHE A O 1
ATOM 909 N N . GLU A 1 113 ? -17.042 3.415 15.691 1.00 93.69 113 GLU A N 1
ATOM 910 C CA . GLU A 1 113 ? -16.994 4.626 14.865 1.00 93.69 113 GLU A CA 1
ATOM 911 C C . GLU A 1 113 ? -15.708 5.433 15.095 1.00 93.69 113 GLU A C 1
ATOM 913 O O . GLU A 1 113 ? -15.084 5.900 14.138 1.00 93.69 113 GLU A O 1
ATOM 918 N N . GLU A 1 114 ? -15.250 5.545 16.346 1.00 94.62 114 GLU A N 1
ATOM 919 C CA . GLU A 1 114 ? -13.977 6.197 16.666 1.00 94.62 114 GLU A CA 1
ATOM 920 C C . GLU A 1 114 ? -12.780 5.457 16.043 1.00 94.62 114 GLU A C 1
ATOM 922 O O . GLU A 1 114 ? -11.876 6.088 15.482 1.00 94.62 114 GLU A O 1
ATOM 927 N N . MET A 1 115 ? -12.771 4.119 16.108 1.00 93.38 115 MET A N 1
ATOM 928 C CA . MET A 1 115 ? -11.732 3.297 15.477 1.00 93.38 115 MET A CA 1
ATOM 929 C C . MET A 1 115 ? -11.706 3.492 13.958 1.00 93.38 115 MET A C 1
ATOM 931 O O . MET A 1 115 ? -10.630 3.689 13.386 1.00 93.38 115 MET A O 1
ATOM 935 N N . GLU A 1 116 ? -12.870 3.502 13.308 1.00 91.81 116 GLU A N 1
ATOM 936 C CA . GLU A 1 116 ? -12.973 3.709 11.863 1.00 91.81 116 GLU A CA 1
ATOM 937 C C . GLU A 1 116 ? -12.529 5.111 11.446 1.00 91.81 116 GLU A C 1
ATOM 939 O O . GLU A 1 116 ? -11.785 5.258 10.472 1.00 91.81 116 GLU A O 1
ATOM 944 N N . LYS A 1 117 ? -12.886 6.142 12.217 1.00 91.25 117 LYS A N 1
ATOM 945 C CA . LYS A 1 117 ? -12.420 7.510 11.974 1.00 91.25 117 LYS A CA 1
ATOM 946 C C . LYS A 1 117 ? -10.897 7.612 12.084 1.00 91.25 117 LYS A C 1
ATOM 948 O O . LYS A 1 117 ? -10.253 8.136 11.176 1.00 91.25 117 LYS A O 1
ATOM 953 N N . LYS A 1 118 ? -10.294 7.032 13.130 1.00 90.12 118 LYS A N 1
ATOM 954 C CA . LYS A 1 118 ? -8.826 6.978 13.286 1.00 90.12 118 LYS A CA 1
ATOM 955 C C . LYS A 1 118 ? -8.154 6.225 12.142 1.00 90.12 118 LYS A C 1
ATOM 957 O O . LYS A 1 118 ? -7.092 6.641 11.669 1.00 90.12 118 LYS A O 1
ATOM 962 N N . ARG A 1 119 ? -8.759 5.129 11.673 1.00 86.12 119 ARG A N 1
ATOM 963 C CA . ARG A 1 119 ? -8.273 4.364 10.517 1.00 86.12 119 ARG A CA 1
ATOM 964 C C . ARG A 1 119 ? -8.301 5.215 9.246 1.00 86.12 119 ARG A C 1
ATOM 966 O O . ARG A 1 119 ? -7.295 5.263 8.541 1.00 86.12 119 ARG A O 1
ATOM 973 N N . GLN A 1 120 ? -9.405 5.915 8.981 1.00 85.31 120 GLN A N 1
ATOM 974 C CA . GLN A 1 120 ? -9.546 6.812 7.829 1.00 85.31 120 GLN A CA 1
ATOM 975 C C . GLN A 1 120 ? -8.552 7.975 7.878 1.00 85.31 120 GLN A C 1
ATOM 977 O O . GLN A 1 120 ? -7.893 8.258 6.881 1.00 85.31 120 GLN A O 1
ATOM 982 N N . GLU A 1 121 ? -8.385 8.620 9.032 1.00 86.81 121 GLU A N 1
ATOM 983 C CA . GLU A 1 121 ? -7.406 9.696 9.222 1.00 86.81 121 GLU A CA 1
ATOM 984 C C . GLU A 1 121 ? -5.971 9.198 9.026 1.00 86.81 121 GLU A C 1
ATOM 986 O O . GLU A 1 121 ? -5.174 9.845 8.346 1.00 86.81 121 GLU A O 1
ATOM 991 N N . SER A 1 122 ? -5.654 8.015 9.559 1.00 81.50 122 SER A N 1
ATOM 992 C CA . SER A 1 122 ? -4.348 7.377 9.376 1.00 81.50 122 SER A CA 1
ATOM 993 C C . SER A 1 122 ? -4.077 7.064 7.909 1.00 81.50 122 SER A C 1
ATOM 995 O O . SER A 1 122 ? -2.978 7.323 7.427 1.00 81.50 122 SER A O 1
ATOM 997 N N . MET A 1 123 ? -5.067 6.546 7.176 1.00 78.06 123 MET A N 1
ATOM 998 C CA . MET A 1 123 ? -4.941 6.325 5.734 1.00 78.06 123 MET A CA 1
ATOM 999 C C . MET A 1 123 ? -4.782 7.650 4.986 1.00 78.06 123 MET A C 1
ATOM 1001 O O . MET A 1 123 ? -3.827 7.811 4.234 1.00 78.06 123 MET A O 1
ATOM 1005 N N . ARG A 1 124 ? -5.631 8.646 5.250 1.00 79.62 124 ARG A N 1
ATOM 1006 C CA . ARG A 1 124 ? -5.549 9.963 4.606 1.00 79.62 124 ARG A CA 1
ATOM 1007 C C . ARG A 1 124 ? -4.200 10.639 4.842 1.00 79.62 124 ARG A C 1
ATOM 1009 O O . ARG A 1 124 ? -3.667 11.252 3.928 1.00 79.62 124 ARG A O 1
ATOM 1016 N N . ASN A 1 125 ? -3.635 10.523 6.041 1.00 75.88 125 ASN A N 1
ATOM 1017 C CA . ASN A 1 125 ? -2.313 11.068 6.344 1.00 75.88 125 ASN A CA 1
ATOM 1018 C C . ASN A 1 125 ? -1.175 10.283 5.677 1.00 75.88 125 ASN A C 1
ATOM 1020 O O . ASN A 1 125 ? -0.162 10.889 5.354 1.00 75.88 125 ASN A O 1
ATOM 1024 N N . ARG A 1 126 ? -1.343 8.978 5.430 1.00 68.38 126 ARG A N 1
ATOM 1025 C CA . ARG A 1 126 ? -0.375 8.160 4.675 1.00 68.38 126 ARG A CA 1
ATOM 1026 C C . ARG A 1 126 ? -0.384 8.461 3.173 1.00 68.38 126 ARG A C 1
ATOM 1028 O O . ARG A 1 126 ? 0.663 8.389 2.550 1.00 68.38 126 ARG A O 1
ATOM 1035 N N . PHE A 1 127 ? -1.535 8.828 2.608 1.00 62.62 127 PHE A N 1
ATOM 1036 C CA . PHE A 1 127 ? -1.689 9.125 1.175 1.00 62.62 127 PHE A CA 1
ATOM 1037 C C . PHE A 1 127 ? -1.640 10.622 0.827 1.00 62.62 127 PHE A C 1
ATOM 1039 O O . PHE A 1 127 ? -1.862 10.989 -0.326 1.00 62.62 127 PHE A O 1
ATOM 1046 N N . LYS A 1 128 ? -1.356 11.512 1.788 1.00 58.72 128 LYS A N 1
ATOM 1047 C CA . LYS A 1 128 ? -1.096 12.921 1.467 1.00 58.72 128 LYS A CA 1
ATOM 1048 C C . LYS A 1 128 ? 0.206 13.010 0.658 1.00 58.72 128 LYS A C 1
ATOM 1050 O O . LYS A 1 128 ? 1.223 12.508 1.139 1.00 58.72 128 LYS A O 1
ATOM 1055 N N . PRO 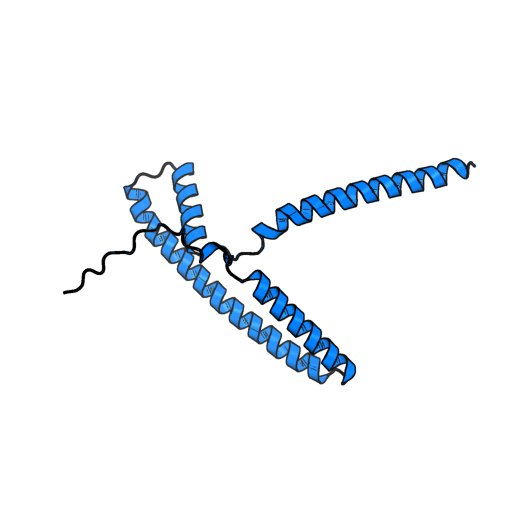A 1 129 ? 0.215 13.658 -0.522 1.00 51.41 129 PRO A N 1
ATOM 1056 C CA . PRO A 1 129 ? 1.474 14.033 -1.148 1.00 51.41 129 PRO A CA 1
ATOM 1057 C C . PRO A 1 129 ? 2.246 14.943 -0.175 1.00 51.41 129 PRO A C 1
ATOM 1059 O O . PRO A 1 129 ? 1.606 15.731 0.537 1.00 51.41 129 PRO A O 1
ATOM 1062 N N . PRO A 1 130 ? 3.587 14.843 -0.097 1.00 48.28 130 PRO A N 1
ATOM 1063 C CA . PRO A 1 130 ? 4.388 15.762 0.704 1.00 48.28 130 PRO A CA 1
ATOM 1064 C C . PRO A 1 130 ? 3.995 17.203 0.362 1.00 48.28 130 PRO A C 1
ATOM 1066 O O . PRO A 1 130 ? 4.031 17.592 -0.805 1.00 48.28 130 PRO A O 1
ATOM 1069 N N . GLN A 1 131 ? 3.579 17.993 1.357 1.00 50.06 131 GLN A N 1
ATOM 1070 C CA . GLN A 1 131 ? 3.160 19.388 1.134 1.00 50.06 131 GLN A CA 1
ATOM 1071 C C . GLN A 1 131 ? 4.304 20.241 0.558 1.00 50.06 131 GLN A C 1
ATOM 1073 O O . GLN A 1 131 ? 4.051 21.221 -0.139 1.00 50.06 131 GLN A O 1
ATOM 1078 N N . ASP A 1 132 ? 5.549 19.801 0.747 1.00 48.56 132 ASP A N 1
ATOM 1079 C CA . ASP A 1 132 ? 6.745 20.432 0.194 1.00 48.56 132 ASP A CA 1
ATOM 1080 C C . ASP A 1 132 ? 6.864 20.295 -1.336 1.00 48.56 132 ASP A C 1
ATOM 1082 O O . ASP A 1 132 ? 7.573 21.079 -1.958 1.00 48.56 132 ASP A O 1
ATOM 1086 N N . ALA A 1 133 ? 6.126 19.377 -1.978 1.00 46.22 133 ALA A N 1
ATOM 1087 C CA . ALA A 1 133 ? 6.114 19.245 -3.440 1.00 46.22 133 ALA A CA 1
ATOM 1088 C C . ALA A 1 133 ? 5.294 20.343 -4.151 1.00 46.22 133 ALA A C 1
ATOM 1090 O O . ALA A 1 133 ? 5.459 20.544 -5.353 1.00 46.22 133 ALA A O 1
ATOM 1091 N N . LEU A 1 134 ? 4.423 21.067 -3.430 1.00 46.75 134 LEU A N 1
ATOM 1092 C CA . LEU A 1 134 ? 3.692 22.225 -3.968 1.00 46.75 134 LEU A CA 1
ATOM 1093 C C . LEU A 1 134 ? 4.430 23.553 -3.771 1.00 46.75 134 LEU A C 1
ATOM 1095 O O . LEU A 1 134 ? 4.026 24.562 -4.353 1.00 46.75 134 LEU A O 1
ATOM 1099 N N . ARG A 1 135 ? 5.516 23.575 -2.991 1.00 47.12 135 ARG A N 1
ATOM 1100 C CA . ARG A 1 135 ? 6.401 24.736 -2.935 1.00 47.12 135 ARG A CA 1
ATOM 1101 C C . ARG A 1 135 ? 7.340 24.658 -4.132 1.00 47.12 135 ARG A C 1
ATOM 1103 O O . ARG A 1 135 ? 8.480 24.218 -4.022 1.00 47.12 135 ARG A O 1
ATOM 1110 N N . ALA A 1 136 ? 6.832 25.052 -5.301 1.00 50.06 136 ALA A N 1
ATOM 1111 C CA . ALA A 1 136 ? 7.694 25.364 -6.433 1.00 50.06 136 ALA A CA 1
ATOM 1112 C C . ALA A 1 136 ? 8.828 26.275 -5.922 1.00 50.06 136 ALA A C 1
ATOM 1114 O O . ALA A 1 136 ? 8.538 27.199 -5.156 1.00 50.06 136 ALA A O 1
ATOM 1115 N N . PRO A 1 137 ? 10.104 26.024 -6.269 1.00 49.75 137 PRO A N 1
ATOM 1116 C CA . PRO A 1 137 ? 11.163 26.958 -5.921 1.00 49.75 137 PRO A CA 1
ATOM 1117 C C . PRO A 1 137 ? 10.752 28.337 -6.446 1.00 49.75 137 PRO A C 1
ATOM 1119 O O . PRO A 1 137 ? 10.349 28.444 -7.607 1.00 49.75 137 PRO A O 1
ATOM 1122 N N . ASP A 1 138 ? 10.841 29.361 -5.592 1.00 54.66 138 ASP A N 1
ATOM 1123 C CA . ASP A 1 138 ? 10.432 30.768 -5.798 1.00 54.66 138 ASP A CA 1
ATOM 1124 C C . ASP A 1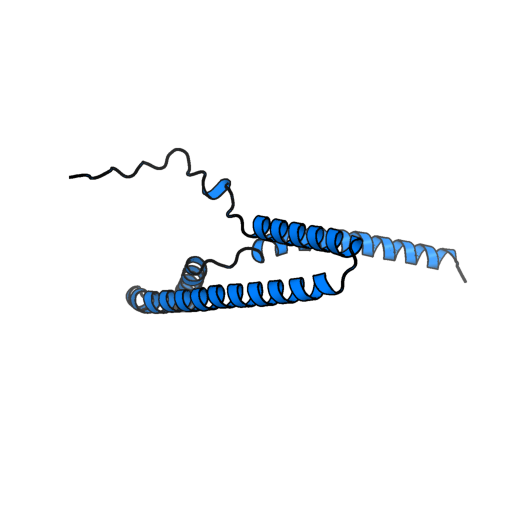 138 ? 11.108 31.476 -7.007 1.00 54.66 138 ASP A C 1
ATOM 1126 O O . ASP A 1 138 ? 11.130 32.699 -7.105 1.00 54.66 138 ASP A O 1
ATOM 1130 N N . GLY A 1 139 ? 11.664 30.729 -7.964 1.00 50.94 139 GLY A N 1
ATOM 1131 C CA . GLY A 1 139 ? 12.350 31.230 -9.151 1.00 50.94 139 GLY A CA 1
ATOM 1132 C C . GLY A 1 139 ? 12.093 30.451 -10.443 1.00 50.94 139 GLY A C 1
ATOM 1133 O O . GLY A 1 139 ? 12.805 30.690 -11.416 1.00 50.94 139 GLY A O 1
ATOM 1134 N N . ALA A 1 140 ? 11.120 29.531 -10.509 1.00 47.22 140 ALA A N 1
ATOM 1135 C CA . ALA A 1 140 ? 10.764 28.922 -11.795 1.00 47.22 140 ALA A CA 1
ATOM 1136 C C . ALA A 1 140 ? 10.165 29.998 -12.731 1.00 47.22 140 ALA A C 1
ATOM 1138 O O . ALA A 1 140 ? 9.155 30.617 -12.375 1.00 47.22 140 ALA A O 1
ATOM 1139 N N . PRO A 1 141 ? 10.756 30.263 -13.914 1.00 46.28 141 PRO A N 1
ATOM 1140 C CA . PRO A 1 141 ? 10.221 31.260 -14.829 1.00 46.28 141 PRO A CA 1
ATOM 1141 C C . PRO A 1 141 ? 8.816 30.835 -15.262 1.00 46.28 141 PRO A C 1
ATOM 1143 O O . PRO A 1 141 ? 8.611 29.719 -15.741 1.00 46.28 141 PRO A O 1
ATOM 1146 N N . LYS A 1 142 ? 7.836 31.730 -15.077 1.00 53.34 142 LYS A N 1
ATOM 1147 C CA . LYS A 1 142 ? 6.466 31.516 -15.558 1.00 53.34 142 LYS A CA 1
ATOM 1148 C C . LYS A 1 142 ? 6.528 31.196 -17.061 1.00 53.34 142 LYS A C 1
ATOM 1150 O O . LYS A 1 142 ? 7.195 31.941 -17.786 1.00 53.34 142 LYS A O 1
ATOM 1155 N N . PRO A 1 143 ? 5.848 30.144 -17.556 1.00 43.78 143 PRO A N 1
ATOM 1156 C CA . PRO A 1 143 ? 5.752 29.927 -18.990 1.00 43.78 143 PRO A CA 1
ATOM 1157 C C . PRO A 1 143 ? 5.113 31.170 -19.611 1.00 43.78 143 PRO A C 1
ATOM 1159 O O . PRO A 1 143 ? 4.043 31.599 -19.172 1.00 43.78 143 PRO A O 1
ATOM 1162 N N . ARG A 1 144 ? 5.787 31.776 -20.599 1.00 43.09 144 ARG A N 1
ATOM 1163 C CA . ARG A 1 144 ? 5.191 32.835 -21.420 1.00 43.09 144 ARG A CA 1
ATOM 1164 C C . ARG A 1 144 ? 3.873 32.296 -21.964 1.00 43.09 144 ARG A C 1
ATOM 1166 O O . ARG A 1 144 ? 3.862 31.300 -22.683 1.00 43.09 144 ARG A O 1
ATOM 1173 N N . ALA A 1 145 ? 2.780 32.962 -21.612 1.00 41.72 145 ALA A N 1
ATOM 1174 C CA . ALA A 1 145 ? 1.516 32.798 -22.299 1.00 41.72 145 ALA A CA 1
ATOM 1175 C C . ALA A 1 145 ? 1.720 33.277 -23.743 1.00 41.72 145 ALA A C 1
ATOM 1177 O O . ALA A 1 145 ? 1.701 34.475 -24.008 1.00 41.72 145 ALA A O 1
ATOM 1178 N N . ASN A 1 146 ? 1.972 32.349 -24.666 1.00 42.03 146 ASN A N 1
ATOM 1179 C CA . ASN A 1 146 ? 1.750 32.616 -26.079 1.00 42.03 146 ASN A CA 1
ATOM 1180 C C . ASN A 1 146 ? 0.240 32.542 -26.296 1.00 42.03 146 ASN A C 1
ATOM 1182 O O . ASN A 1 146 ? -0.334 31.456 -26.360 1.00 42.03 146 ASN A O 1
ATOM 1186 N N . GLY A 1 147 ? -0.390 33.710 -26.332 1.00 47.78 147 GLY A N 1
ATOM 1187 C CA . GLY A 1 147 ? -1.749 33.890 -26.804 1.00 47.78 147 GLY A CA 1
ATOM 1188 C C . GLY A 1 147 ? -1.738 34.723 -28.081 1.00 47.78 147 GLY A C 1
ATOM 1189 O O . GLY A 1 147 ? -1.168 35.809 -28.066 1.00 47.78 147 GLY A O 1
ATOM 1190 N N . SER A 1 148 ? -2.457 34.198 -29.079 1.00 40.66 148 SER A N 1
ATOM 1191 C CA . SER A 1 148 ? -3.023 34.843 -30.283 1.00 40.66 148 SER A CA 1
ATOM 1192 C C . SER A 1 148 ? -2.060 35.301 -31.375 1.00 40.66 148 SER A C 1
ATOM 1194 O O . SER A 1 148 ? -1.336 36.295 -31.169 1.00 40.66 148 SER A O 1
#

Sequence (148 aa):
MSHLTKNKIIVYLAAIFLVGGVTGAVLGWTGAKERWWHPPDGKTICDHVRHRLQSELNLRPDQVREINPILEKRAKEMDAIHSRTIKEIEEIVRSSNERIVKVLDSAQRMKFEEMEKKRQESMRNRFKPPQDALRAPDGAPKPRANGS

Foldseek 3Di:
DDPPPVVVVVVVVVVVCVVVVVVCCVVCCPPVVPPPQDPQQLVNVLVVVLVCCCVVVVDDPVRSVVCSVVSVVVSVVVVVVVVVVVVVVVVVVVVVLVVVCVPDDPVVNVVSVVVVVVVVVVSVVSHDDPPVVPCDPPDDDDPPPPDD

pLDDT: mean 76.98, std 17.81, range [40.66, 97.38]

Radius of gyration: 26.37 Å; chains: 1; bounding box: 50×58×76 Å